Protein AF-A0ABD5DJK1-F1 (afdb_monomer)

Nearest PDB structures (foldseek):
  5ks8-assembly1_D  TM=3.970E-01  e=8.152E-02  Methylobacillus flagellatus KT
  5ks8-assembly1_C  TM=3.838E-01  e=1.488E-01  Methylobacillus flagellatus KT

Solvent-accessible surface area (backbone atoms only — not comparable to full-atom values): 5470 Å² total; per-residue (Å²): 95,77,94,74,72,41,76,74,57,96,63,48,65,60,57,51,48,39,29,70,78,30,62,70,63,29,47,55,44,51,71,35,71,90,38,71,86,80,48,78,75,77,85,68,81,65,71,84,64,82,70,76,77,73,84,63,84,78,81,68,46,78,44,78,46,75,55,96,92,41,80,43,80,44,75,50,68,89,85,84,132

Foldseek 3Di:
DVVLPQDADPPNVVLVVQCVVPVVVSVVCSSCVVPCVVDDPDPDPPPCPPPPPPCPPPPQDFDWDDDPNDTDTDGDDDDDD

Radius of gyration: 19.76 Å; Cα contacts (8 Å, |Δi|>4): 52; chains: 1; bounding box: 44×35×43 Å

Organism: Acinetobacter baumannii (NCBI:txid470)

Structure (mmCIF, N/CA/C/O backbone):
data_AF-A0ABD5DJK1-F1
#
_entry.id   AF-A0ABD5DJK1-F1
#
loop_
_atom_site.group_PDB
_atom_site.id
_atom_site.type_symbol
_atom_site.label_atom_id
_atom_site.label_alt_id
_atom_site.label_comp_id
_atom_site.label_asym_id
_atom_site.label_entity_id
_atom_site.label_seq_id
_atom_site.pdbx_PDB_ins_code
_atom_site.Cartn_x
_atom_site.Cartn_y
_atom_site.Cartn_z
_atom_site.occupancy
_atom_site.B_iso_or_equiv
_atom_site.auth_seq_id
_atom_site.auth_comp_id
_atom_site.auth_asym_id
_atom_site.auth_atom_id
_atom_site.pdbx_PDB_model_num
ATOM 1 N N . ALA A 1 1 ? -5.776 9.081 8.828 1.00 56.34 1 ALA A N 1
ATOM 2 C CA . ALA A 1 1 ? -6.757 8.177 8.184 1.00 56.34 1 ALA A CA 1
ATOM 3 C C . ALA A 1 1 ? -7.877 8.965 7.497 1.00 56.34 1 ALA A C 1
ATOM 5 O O . ALA A 1 1 ? -8.003 8.849 6.286 1.00 56.34 1 ALA A O 1
ATOM 6 N N . GLN A 1 2 ? -8.610 9.837 8.207 1.00 46.50 2 GLN A N 1
ATOM 7 C CA . GLN A 1 2 ? -9.665 10.662 7.586 1.00 46.50 2 GLN A CA 1
ATOM 8 C C . GLN A 1 2 ? -9.137 11.744 6.627 1.00 46.50 2 GLN A C 1
ATOM 10 O O . GLN A 1 2 ? -9.759 11.981 5.600 1.00 46.50 2 GLN A O 1
ATOM 15 N N . GLU A 1 3 ? -7.956 12.323 6.878 1.00 55.94 3 GLU A N 1
ATOM 16 C CA . GLU A 1 3 ? -7.374 13.367 6.006 1.00 55.94 3 GLU A CA 1
ATOM 17 C C . GLU A 1 3 ? -7.010 12.900 4.586 1.00 55.94 3 GLU A C 1
ATOM 19 O O . GLU A 1 3 ? -6.772 13.726 3.712 1.00 55.94 3 GLU A O 1
ATOM 24 N N . LYS A 1 4 ? -6.983 11.584 4.337 1.00 59.78 4 LYS A N 1
ATOM 25 C CA . LYS A 1 4 ? -6.687 11.000 3.020 1.00 59.78 4 LYS A CA 1
ATOM 26 C C . LYS A 1 4 ? -7.819 10.141 2.447 1.00 59.78 4 LYS A C 1
ATOM 28 O O . LYS A 1 4 ? -7.614 9.465 1.448 1.00 59.78 4 LYS A O 1
ATOM 33 N N . GLY A 1 5 ? -8.996 10.128 3.080 1.00 67.00 5 GLY A N 1
ATOM 34 C CA . GLY A 1 5 ? -10.122 9.296 2.630 1.00 67.00 5 GLY A CA 1
ATOM 35 C C . GLY A 1 5 ? -9.860 7.785 2.704 1.00 67.00 5 GLY A C 1
ATOM 36 O O . GLY A 1 5 ? -10.492 7.016 1.985 1.00 67.00 5 GLY A O 1
ATOM 37 N N . ILE A 1 6 ? -8.926 7.349 3.555 1.00 75.00 6 ILE A N 1
ATOM 38 C CA . ILE A 1 6 ? -8.578 5.933 3.700 1.00 75.00 6 ILE A CA 1
ATOM 39 C C . ILE A 1 6 ? -9.689 5.243 4.492 1.00 75.00 6 ILE A C 1
ATOM 41 O O . ILE A 1 6 ? -9.926 5.573 5.657 1.00 75.00 6 ILE A O 1
ATOM 45 N N . THR A 1 7 ? -10.354 4.278 3.858 1.00 80.25 7 THR A N 1
ATOM 46 C CA . THR A 1 7 ? -11.324 3.406 4.529 1.00 80.25 7 THR A CA 1
ATOM 47 C C . THR A 1 7 ? -10.555 2.342 5.301 1.00 80.25 7 THR A C 1
ATOM 49 O O . THR A 1 7 ? -9.823 1.557 4.700 1.00 80.25 7 THR A O 1
ATOM 52 N N . LEU A 1 8 ? -10.687 2.353 6.629 1.00 83.00 8 LEU A N 1
ATOM 53 C CA . LEU A 1 8 ? -10.092 1.328 7.486 1.00 83.00 8 LEU A CA 1
ATOM 54 C C . LEU A 1 8 ? -10.880 0.021 7.374 1.00 83.00 8 LEU A C 1
ATOM 56 O O . LEU A 1 8 ? -12.096 0.033 7.173 1.00 83.00 8 LEU A O 1
ATOM 60 N N . ALA A 1 9 ? -10.182 -1.098 7.530 1.00 83.12 9 ALA A N 1
ATOM 61 C CA . ALA A 1 9 ? -10.797 -2.408 7.661 1.00 83.12 9 ALA A CA 1
ATOM 62 C C . ALA A 1 9 ? -11.651 -2.501 8.940 1.00 83.12 9 ALA A C 1
ATOM 64 O O . ALA A 1 9 ? -11.447 -1.758 9.902 1.00 83.12 9 ALA A O 1
ATOM 65 N N . GLU A 1 10 ? -12.575 -3.467 8.971 1.00 83.62 10 GLU A N 1
ATOM 66 C CA . GLU A 1 10 ? -13.392 -3.777 10.156 1.00 83.62 10 GLU A C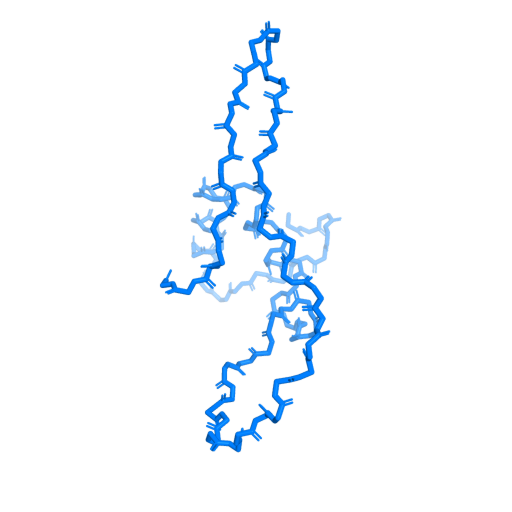A 1
ATOM 67 C C . GLU A 1 10 ? -12.511 -4.042 11.392 1.00 83.62 10 GLU A C 1
ATOM 69 O O . GLU A 1 10 ? -12.773 -3.529 12.479 1.00 83.62 10 GLU A O 1
ATOM 74 N N . ASN A 1 11 ? -11.384 -4.732 11.187 1.00 85.19 11 ASN A N 1
ATOM 75 C CA . ASN A 1 11 ? -10.317 -4.880 12.171 1.00 85.19 11 ASN A CA 1
ATOM 76 C C . ASN A 1 11 ? -9.240 -3.806 11.974 1.00 85.19 11 ASN A C 1
ATOM 78 O O . ASN A 1 11 ? -8.172 -4.059 11.419 1.00 85.19 11 ASN A O 1
ATOM 82 N N . ALA A 1 12 ? -9.496 -2.597 12.473 1.00 87.06 12 ALA A N 1
ATOM 83 C CA . ALA A 1 12 ? -8.583 -1.458 12.331 1.00 87.06 12 ALA A CA 1
ATOM 84 C C . ALA A 1 12 ? -7.170 -1.684 12.924 1.00 87.06 12 ALA A C 1
ATOM 86 O O . ALA A 1 12 ? -6.238 -0.958 12.579 1.00 87.06 12 ALA A O 1
ATOM 87 N N . ILE A 1 13 ? -6.993 -2.682 13.802 1.00 90.25 13 ILE A N 1
ATOM 88 C CA . ILE A 1 13 ? -5.689 -3.039 14.388 1.00 90.25 13 ILE A CA 1
ATOM 89 C C . ILE A 1 13 ? -4.705 -3.480 13.297 1.00 90.25 13 ILE A C 1
ATOM 91 O O . ILE A 1 13 ? -3.546 -3.071 13.335 1.00 90.25 13 ILE A O 1
ATOM 95 N N . ASP A 1 14 ? -5.158 -4.235 12.298 1.00 89.25 14 ASP A N 1
ATOM 96 C CA . ASP A 1 14 ? -4.287 -4.753 11.238 1.00 89.25 14 ASP A CA 1
ATOM 97 C C . ASP A 1 14 ? -3.750 -3.626 10.343 1.00 89.25 14 ASP A C 1
ATOM 99 O O . ASP A 1 14 ? -2.587 -3.638 9.936 1.00 89.25 14 ASP A O 1
ATOM 103 N N . ASP A 1 15 ? -4.562 -2.598 10.090 1.00 89.62 15 ASP A N 1
ATOM 104 C CA . ASP A 1 15 ? -4.153 -1.420 9.320 1.00 89.62 15 ASP A CA 1
ATOM 105 C C . ASP A 1 15 ? -3.152 -0.556 10.105 1.00 89.62 15 ASP A C 1
ATOM 107 O O . ASP A 1 15 ? -2.172 -0.063 9.539 1.00 89.62 15 ASP A O 1
ATOM 111 N N . VAL A 1 16 ? -3.350 -0.415 11.422 1.00 91.50 16 VAL A N 1
ATOM 112 C CA . VAL A 1 16 ? -2.387 0.263 12.306 1.00 91.50 16 VAL A CA 1
ATOM 113 C C . VAL A 1 16 ? -1.063 -0.496 12.336 1.00 91.50 16 VAL A C 1
ATOM 115 O O . VAL A 1 16 ? -0.012 0.127 12.201 1.00 91.50 16 VAL A O 1
ATOM 118 N N . LEU A 1 17 ? -1.096 -1.827 12.453 1.00 94.19 17 LEU A N 1
ATOM 119 C CA . LEU A 1 17 ? 0.105 -2.661 12.390 1.00 94.19 17 LEU A CA 1
ATOM 120 C C . LEU A 1 17 ? 0.796 -2.546 11.026 1.00 94.19 17 LEU A C 1
ATOM 122 O O . LEU A 1 17 ? 2.013 -2.402 10.974 1.00 94.19 17 LEU A O 1
ATOM 126 N N . THR A 1 18 ? 0.040 -2.517 9.928 1.00 90.88 18 THR A N 1
ATOM 127 C CA . THR A 1 18 ? 0.582 -2.366 8.569 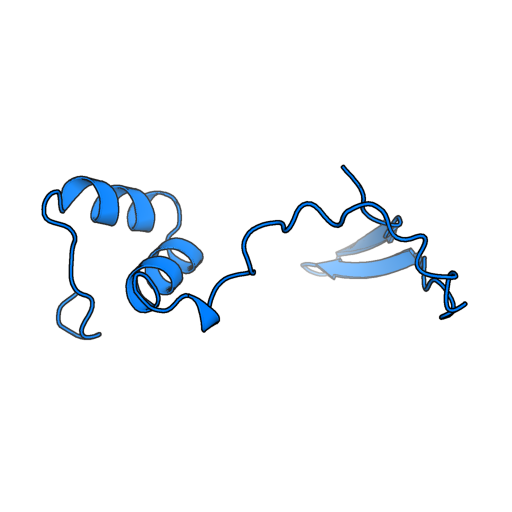1.00 90.88 18 THR A CA 1
ATOM 128 C C . THR A 1 18 ? 1.351 -1.054 8.408 1.00 90.88 18 THR A C 1
ATOM 130 O O . THR A 1 18 ? 2.471 -1.049 7.897 1.00 90.88 18 THR A O 1
ATOM 133 N N . VAL A 1 19 ? 0.793 0.062 8.887 1.00 91.81 19 VAL A N 1
ATOM 134 C CA . VAL A 1 19 ? 1.466 1.370 8.833 1.00 91.81 19 VAL A CA 1
ATOM 135 C C . VAL A 1 19 ? 2.608 1.460 9.848 1.00 91.81 19 VAL A C 1
ATOM 137 O O . VAL A 1 19 ? 3.626 2.080 9.556 1.00 91.81 19 VAL A O 1
ATOM 140 N N . ALA A 1 20 ? 2.487 0.833 11.020 1.00 92.31 20 ALA A N 1
ATOM 141 C CA . ALA A 1 20 ? 3.546 0.833 12.029 1.00 92.31 20 ALA A CA 1
ATOM 142 C C . ALA A 1 20 ? 4.785 0.050 11.569 1.00 92.31 20 ALA A C 1
ATOM 144 O O . ALA A 1 20 ? 5.910 0.505 11.771 1.00 92.31 20 ALA A O 1
ATOM 145 N N . LEU A 1 21 ? 4.580 -1.106 10.934 1.00 93.81 21 LEU A N 1
ATOM 146 C CA . LEU A 1 21 ? 5.657 -1.955 10.426 1.00 93.81 21 LEU A CA 1
ATOM 147 C C . LEU A 1 21 ? 6.238 -1.422 9.112 1.00 93.81 21 LEU A C 1
ATOM 149 O O . LEU A 1 21 ? 7.436 -1.559 8.869 1.00 93.81 21 LEU A O 1
ATOM 153 N N . PHE A 1 22 ? 5.413 -0.774 8.285 1.00 91.62 22 PHE A N 1
ATOM 154 C CA . PHE A 1 22 ? 5.812 -0.245 6.982 1.00 91.62 22 PHE A CA 1
ATOM 155 C C . PHE A 1 22 ? 5.256 1.173 6.774 1.00 91.62 22 PHE A C 1
ATOM 157 O O . PHE A 1 22 ? 4.255 1.350 6.084 1.00 91.62 22 PHE A O 1
ATOM 164 N N . PRO A 1 23 ? 5.910 2.225 7.294 1.00 84.50 23 PRO A N 1
ATOM 165 C CA . PRO A 1 23 ? 5.329 3.571 7.314 1.00 84.50 23 PRO A CA 1
ATOM 166 C C . PRO A 1 23 ? 4.993 4.147 5.934 1.00 84.50 23 PRO A C 1
ATOM 168 O O . PRO A 1 23 ? 3.902 4.670 5.720 1.00 84.50 23 PRO A O 1
ATOM 171 N N . GLN A 1 24 ? 5.920 4.042 4.976 1.00 86.31 24 GLN A N 1
ATOM 172 C CA . GLN A 1 24 ? 5.719 4.542 3.610 1.00 86.31 24 GLN A CA 1
ATOM 173 C C . GLN A 1 24 ? 4.949 3.545 2.722 1.00 86.31 24 GLN A C 1
ATOM 175 O O . GLN A 1 24 ? 3.976 3.959 2.086 1.00 86.31 24 GLN A O 1
ATOM 180 N N . PRO A 1 25 ? 5.322 2.248 2.667 1.00 89.25 25 PRO A N 1
ATOM 181 C CA . PRO A 1 25 ? 4.612 1.276 1.835 1.00 89.25 25 PRO A CA 1
ATOM 182 C C . PRO A 1 25 ? 3.208 0.968 2.360 1.00 89.25 25 PRO A C 1
ATOM 184 O O . PRO A 1 25 ? 2.269 0.896 1.577 1.00 89.25 25 PRO A O 1
ATOM 187 N N . GLY A 1 26 ? 3.043 0.848 3.678 1.00 89.81 26 GLY A N 1
ATOM 188 C CA . GLY A 1 26 ? 1.769 0.559 4.329 1.00 89.81 26 GLY A CA 1
ATOM 189 C C . GLY A 1 26 ? 0.753 1.680 4.146 1.00 89.81 26 GLY A C 1
ATOM 190 O O . GLY A 1 26 ? -0.403 1.407 3.840 1.00 89.81 26 GLY A O 1
ATOM 191 N N . LEU A 1 27 ? 1.173 2.949 4.221 1.00 89.75 27 LEU A N 1
ATOM 192 C CA . LEU A 1 27 ? 0.271 4.064 3.919 1.00 89.75 27 LEU A CA 1
ATOM 193 C C . LEU A 1 27 ? -0.209 4.023 2.459 1.00 89.75 27 LEU A C 1
ATOM 195 O O . LEU A 1 27 ? -1.410 4.115 2.213 1.00 89.75 27 LEU A O 1
ATOM 199 N N . LYS A 1 28 ? 0.706 3.818 1.500 1.00 88.75 28 LYS A N 1
ATOM 200 C CA . LYS A 1 28 ? 0.359 3.674 0.073 1.00 88.75 28 LYS A CA 1
ATOM 201 C C . LYS A 1 28 ? -0.525 2.456 -0.197 1.00 88.75 28 LYS A C 1
ATOM 203 O O . LYS A 1 28 ? -1.399 2.519 -1.057 1.00 88.75 28 LYS A O 1
ATOM 208 N N . PHE A 1 29 ? -0.310 1.363 0.531 1.00 90.69 29 PHE A N 1
ATOM 209 C CA . PHE A 1 29 ? -1.138 0.165 0.459 1.00 90.69 29 PHE A CA 1
ATOM 210 C C . PHE A 1 29 ? -2.574 0.463 0.897 1.00 90.69 29 PHE A C 1
ATOM 212 O O . PHE A 1 29 ? -3.510 0.127 0.177 1.00 90.69 29 PHE A O 1
ATOM 219 N N . LEU A 1 30 ? -2.761 1.154 2.026 1.00 91.00 30 LEU A N 1
ATOM 220 C CA . LEU A 1 30 ? -4.096 1.515 2.506 1.00 91.00 30 LEU A CA 1
ATOM 221 C C . LEU A 1 30 ? -4.812 2.504 1.576 1.00 91.00 30 LEU A C 1
ATOM 223 O O . LEU A 1 30 ? -6.011 2.362 1.353 1.00 91.00 30 LEU A O 1
ATOM 227 N N . GLU A 1 31 ? -4.086 3.457 0.984 1.00 90.06 31 GLU A N 1
ATOM 228 C CA . GLU A 1 31 ? -4.627 4.363 -0.043 1.00 90.06 31 GLU A CA 1
ATOM 229 C C . GLU A 1 31 ? -5.137 3.606 -1.283 1.00 90.06 31 GLU A C 1
ATOM 231 O O . GLU A 1 31 ? -6.097 4.036 -1.919 1.00 90.06 31 GLU A O 1
ATOM 236 N N . ASN A 1 32 ? -4.531 2.461 -1.608 1.00 90.19 32 ASN A N 1
ATOM 237 C CA . ASN A 1 32 ? -4.836 1.680 -2.806 1.00 90.19 32 ASN A CA 1
ATOM 238 C C . ASN A 1 32 ? -5.568 0.361 -2.527 1.00 90.19 32 ASN A C 1
ATOM 240 O O . ASN A 1 32 ? -5.755 -0.423 -3.450 1.00 90.19 32 ASN A O 1
ATOM 244 N N . ARG A 1 33 ? -6.036 0.105 -1.298 1.00 87.88 33 ARG A N 1
ATOM 245 C CA . ARG A 1 33 ? -6.544 -1.209 -0.849 1.00 87.88 33 ARG A CA 1
ATOM 246 C C . ARG A 1 33 ? -7.610 -1.840 -1.755 1.00 87.88 33 ARG A C 1
ATOM 248 O O . ARG A 1 33 ? -7.662 -3.058 -1.892 1.00 87.88 33 ARG A O 1
ATOM 255 N N . HIS A 1 34 ? -8.460 -1.021 -2.370 1.00 85.62 34 HIS A N 1
ATOM 256 C CA . HIS A 1 34 ? -9.533 -1.460 -3.273 1.00 85.62 34 HIS A CA 1
ATOM 257 C C . HIS A 1 34 ? -9.265 -1.106 -4.744 1.00 85.62 34 HIS A C 1
ATOM 259 O O . HIS A 1 34 ? -10.176 -1.130 -5.568 1.00 85.6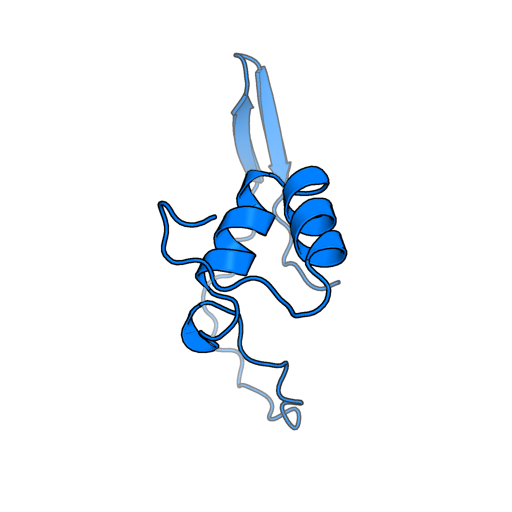2 34 HIS A O 1
ATOM 265 N N . ASN A 1 35 ? -8.018 -0.772 -5.074 1.00 85.88 35 ASN A N 1
ATOM 266 C CA . ASN A 1 35 ? -7.567 -0.392 -6.402 1.00 85.88 35 ASN A CA 1
ATOM 267 C C . ASN A 1 35 ? -6.602 -1.457 -6.962 1.00 85.88 35 ASN A C 1
ATOM 269 O O . ASN A 1 35 ? -5.386 -1.305 -6.839 1.00 85.88 35 ASN A O 1
ATOM 273 N N . PRO A 1 36 ? -7.106 -2.528 -7.605 1.00 84.62 36 PRO A N 1
ATOM 274 C CA . PRO A 1 36 ? -6.254 -3.582 -8.159 1.00 84.62 36 PRO A CA 1
ATOM 275 C C . PRO A 1 36 ? -5.277 -3.076 -9.233 1.00 84.62 36 PRO A C 1
ATOM 277 O O . PRO A 1 36 ? -4.252 -3.705 -9.447 1.00 84.62 36 PRO A O 1
ATOM 280 N N . ALA A 1 37 ? -5.546 -1.932 -9.878 1.00 86.75 37 ALA A N 1
ATOM 281 C CA . ALA A 1 37 ? -4.647 -1.344 -10.874 1.00 86.75 37 ALA A CA 1
ATOM 282 C C . ALA A 1 37 ? -3.398 -0.673 -10.268 1.00 86.75 37 ALA A C 1
ATOM 284 O O . ALA A 1 37 ? -2.455 -0.374 -10.995 1.00 86.75 37 ALA A O 1
ATOM 285 N N . ALA A 1 38 ? -3.386 -0.410 -8.958 1.00 88.06 38 ALA A N 1
ATOM 286 C CA . ALA A 1 38 ? -2.212 0.100 -8.248 1.00 88.06 38 ALA A CA 1
ATOM 287 C C . ALA A 1 38 ? -1.278 -1.013 -7.748 1.00 88.06 38 ALA A C 1
ATOM 289 O O . ALA A 1 38 ? -0.222 -0.716 -7.188 1.00 88.06 38 ALA A O 1
ATOM 290 N N . PHE A 1 39 ? -1.667 -2.274 -7.942 1.00 88.75 39 PHE A N 1
ATOM 291 C CA . PHE A 1 39 ? -0.876 -3.444 -7.596 1.00 88.75 39 PHE A CA 1
ATOM 292 C C . PHE A 1 39 ? -0.448 -4.192 -8.849 1.00 88.75 39 PHE A C 1
ATOM 294 O O . PHE A 1 39 ? -0.990 -4.009 -9.941 1.00 88.75 39 PHE A O 1
ATOM 301 N N . GLU A 1 40 ? 0.542 -5.055 -8.673 1.00 85.81 40 GLU A N 1
ATOM 302 C CA . GLU A 1 40 ? 0.903 -6.004 -9.709 1.00 85.81 40 GLU A CA 1
ATOM 303 C C . GLU A 1 40 ? -0.259 -6.981 -9.948 1.00 85.81 40 GLU A C 1
ATOM 305 O O . GLU A 1 40 ? -0.987 -7.330 -9.008 1.00 85.81 40 GLU A O 1
ATOM 310 N N . PRO A 1 41 ? -0.473 -7.415 -11.202 1.00 84.00 41 PRO A N 1
ATOM 311 C CA . PRO A 1 41 ? -1.465 -8.434 -11.487 1.00 84.00 41 PRO A CA 1
ATOM 312 C C . PRO A 1 41 ? -1.108 -9.714 -10.734 1.00 84.00 41 PRO A C 1
ATOM 314 O O . PRO A 1 41 ? 0.065 -10.041 -10.551 1.00 84.00 41 PRO A O 1
ATOM 317 N N . VAL A 1 42 ? -2.134 -10.464 -10.326 1.00 79.38 42 VAL A N 1
ATOM 318 C CA . VAL A 1 42 ? -1.913 -11.809 -9.787 1.00 79.38 42 VAL A CA 1
ATOM 319 C C . VAL A 1 42 ? -1.055 -12.593 -10.777 1.00 79.38 42 VAL A C 1
ATOM 321 O O . VAL A 1 42 ? -1.331 -12.499 -11.979 1.00 79.38 42 VAL A O 1
ATOM 324 N N . PRO A 1 43 ? -0.041 -13.346 -10.308 1.00 80.56 43 PRO A N 1
ATOM 325 C CA . PRO A 1 43 ? 0.728 -14.216 -11.175 1.00 80.56 43 PRO A CA 1
ATOM 326 C C . PRO A 1 43 ? -0.250 -15.093 -11.943 1.00 80.56 43 PRO A C 1
ATOM 328 O O . PRO A 1 43 ? -0.907 -15.976 -11.385 1.00 80.56 43 PRO A O 1
ATOM 331 N N . GLN A 1 44 ? -0.419 -14.796 -13.226 1.00 73.81 44 GLN A N 1
ATOM 332 C CA . GLN A 1 44 ? -1.078 -15.728 -14.103 1.00 73.81 44 GLN A CA 1
ATOM 333 C C . GLN A 1 44 ? -0.078 -16.863 -14.219 1.00 73.81 44 GLN A C 1
ATOM 335 O O . GLN A 1 44 ? 1.089 -16.627 -14.527 1.00 73.81 44 GLN A O 1
ATOM 340 N N . ALA A 1 45 ? -0.510 -18.088 -13.925 1.00 65.56 45 ALA A N 1
ATOM 341 C CA . ALA A 1 45 ? 0.180 -19.230 -14.480 1.00 65.56 45 ALA A CA 1
ATOM 342 C C . ALA A 1 45 ? 0.086 -19.035 -15.993 1.00 65.56 45 ALA A C 1
ATOM 344 O O . ALA A 1 45 ? -0.906 -19.411 -16.618 1.00 65.56 45 ALA A O 1
ATOM 345 N N . GLU A 1 46 ? 1.076 -18.358 -16.574 1.00 58.00 46 GLU A N 1
ATOM 346 C CA . GLU A 1 46 ? 1.412 -18.543 -17.962 1.00 58.00 46 GLU A CA 1
ATOM 347 C C . GLU A 1 46 ? 1.473 -20.059 -18.085 1.00 58.00 46 GLU A C 1
ATOM 349 O O . GLU A 1 46 ? 2.371 -20.716 -17.555 1.00 58.00 46 GLU A O 1
ATOM 354 N N . ALA A 1 47 ? 0.474 -20.652 -18.749 1.00 53.25 47 ALA A N 1
ATOM 355 C CA . ALA A 1 47 ? 0.789 -21.820 -19.543 1.00 53.25 47 ALA A CA 1
ATOM 356 C C . ALA A 1 47 ? 2.062 -21.392 -20.254 1.00 53.25 47 ALA A C 1
ATOM 358 O O . ALA A 1 47 ? 2.003 -20.373 -20.942 1.00 53.25 47 ALA A O 1
ATOM 359 N N . ALA A 1 48 ? 3.186 -22.037 -19.931 1.00 52.50 48 ALA A N 1
ATOM 360 C CA . ALA A 1 48 ? 4.500 -21.700 -20.439 1.00 52.50 48 ALA A CA 1
ATOM 361 C C . ALA A 1 48 ? 4.442 -21.812 -21.963 1.00 52.50 48 ALA A C 1
ATOM 363 O O . ALA A 1 48 ? 4.794 -22.825 -22.558 1.00 52.50 48 ALA A O 1
ATOM 364 N N . GLN A 1 49 ? 3.885 -20.794 -22.601 1.00 53.53 49 GLN A N 1
ATOM 365 C CA . GLN A 1 49 ? 3.982 -20.574 -24.010 1.00 53.53 49 GLN A CA 1
ATOM 366 C C . GLN A 1 49 ? 5.405 -20.074 -24.130 1.00 53.53 49 GLN A C 1
ATOM 368 O O . GLN A 1 49 ? 5.745 -19.085 -23.475 1.00 53.53 49 GLN A O 1
ATOM 373 N N . PRO A 1 50 ? 6.271 -20.788 -24.859 1.00 45.19 50 PRO A N 1
ATOM 374 C CA . PRO A 1 50 ? 7.616 -20.316 -25.075 1.00 45.19 50 PRO A CA 1
ATOM 375 C C . PRO A 1 50 ? 7.482 -18.967 -25.771 1.00 45.19 50 PRO A C 1
ATOM 377 O O . PRO A 1 50 ? 7.213 -18.896 -26.970 1.00 45.19 50 PRO A O 1
ATOM 380 N N . VAL A 1 51 ? 7.626 -17.885 -25.005 1.00 48.97 51 VAL A N 1
ATOM 381 C CA . VAL A 1 51 ? 7.896 -16.579 -25.570 1.00 48.97 51 VAL A CA 1
ATOM 382 C C . VAL A 1 51 ? 9.205 -16.776 -26.309 1.00 48.97 51 VAL A C 1
ATOM 384 O O . VAL A 1 51 ? 10.251 -17.026 -25.707 1.00 48.97 51 VAL A O 1
ATOM 387 N N . ALA A 1 52 ? 9.133 -16.792 -27.641 1.00 51.19 52 ALA A N 1
ATOM 388 C CA . ALA A 1 52 ? 10.324 -16.691 -28.456 1.00 51.19 52 ALA A CA 1
ATOM 389 C C . ALA A 1 52 ? 11.064 -15.470 -27.921 1.00 51.19 52 ALA A C 1
ATOM 391 O O . ALA A 1 52 ? 10.528 -14.361 -27.952 1.00 51.19 52 ALA A O 1
ATOM 392 N N . LYS A 1 53 ? 12.224 -15.726 -27.313 1.00 46.34 53 LYS A N 1
ATOM 393 C CA . LYS A 1 53 ? 13.072 -14.745 -26.653 1.00 46.34 53 LYS A CA 1
ATOM 394 C C . LYS A 1 53 ? 13.289 -13.617 -27.652 1.00 46.34 53 LYS A C 1
ATOM 396 O O . LYS A 1 53 ? 14.096 -13.749 -28.566 1.00 46.34 53 LYS A O 1
ATOM 401 N N . ALA A 1 54 ? 12.526 -12.536 -27.528 1.00 50.25 54 ALA A N 1
ATOM 402 C CA . ALA A 1 54 ? 12.877 -11.312 -28.207 1.00 50.25 54 ALA A CA 1
ATOM 403 C C . ALA A 1 54 ? 14.198 -10.913 -27.560 1.00 50.25 54 ALA A C 1
ATOM 405 O O . ALA A 1 54 ? 14.235 -10.601 -26.369 1.00 50.25 54 ALA A O 1
ATOM 406 N N . GLU A 1 55 ? 15.286 -11.036 -28.316 1.00 48.75 55 GLU A N 1
ATOM 407 C CA . GLU A 1 55 ? 16.622 -10.597 -27.936 1.00 48.75 55 GLU A CA 1
ATOM 408 C C . GLU A 1 55 ? 16.600 -9.075 -27.754 1.00 48.75 55 GLU A C 1
ATOM 410 O O . GLU A 1 55 ? 17.063 -8.303 -28.587 1.00 48.75 55 GLU A O 1
ATOM 415 N N . LYS A 1 56 ? 16.014 -8.610 -26.653 1.00 51.09 56 LYS A N 1
ATOM 416 C CA . LYS A 1 56 ? 16.334 -7.302 -26.113 1.00 51.09 56 LYS A CA 1
ATOM 417 C C . LYS A 1 56 ? 17.689 -7.479 -25.430 1.00 51.09 56 LYS A C 1
ATOM 419 O O . LYS A 1 56 ? 17.831 -8.441 -24.672 1.00 51.09 56 LYS A O 1
ATOM 424 N N . PRO A 1 57 ? 18.694 -6.626 -25.694 1.00 44.50 57 PRO A N 1
ATOM 425 C CA . PRO A 1 57 ? 19.989 -6.763 -25.047 1.00 44.50 57 PRO A CA 1
ATOM 426 C C . PRO A 1 57 ? 19.776 -6.783 -23.535 1.00 44.50 57 PRO A C 1
ATOM 428 O O . 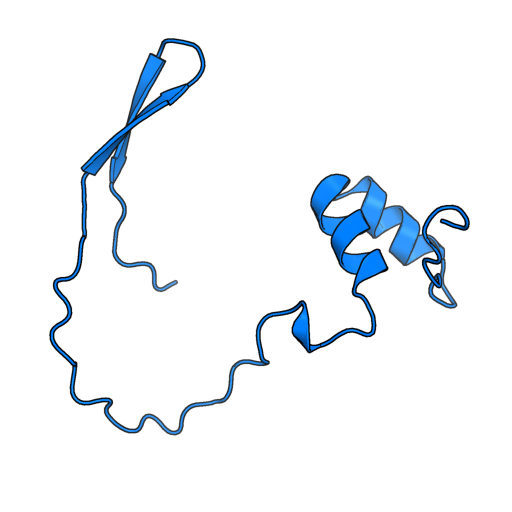PRO A 1 57 ? 19.257 -5.820 -22.968 1.00 44.50 57 PRO A O 1
ATOM 431 N N . ALA A 1 58 ? 20.115 -7.904 -22.901 1.00 50.00 58 ALA A N 1
ATOM 432 C CA . ALA A 1 58 ? 20.104 -8.024 -21.457 1.00 50.00 58 ALA A CA 1
ATOM 433 C C . ALA A 1 58 ? 21.150 -7.045 -20.919 1.00 50.00 58 ALA A C 1
ATOM 435 O O . ALA A 1 58 ? 22.352 -7.268 -21.061 1.00 50.00 58 ALA A O 1
ATOM 436 N N . ALA A 1 59 ? 20.709 -5.928 -20.348 1.00 56.47 59 ALA A N 1
ATOM 437 C CA . ALA A 1 59 ? 21.606 -4.976 -19.713 1.00 56.47 59 ALA A CA 1
ATOM 438 C C . ALA A 1 59 ? 21.939 -5.461 -18.294 1.00 56.47 59 ALA A C 1
ATOM 440 O O . ALA A 1 59 ? 21.607 -4.816 -17.305 1.00 56.47 59 ALA A O 1
ATOM 441 N N . SER A 1 60 ? 22.589 -6.623 -18.191 1.00 58.28 60 SER A N 1
ATOM 442 C CA . SER A 1 60 ? 23.335 -6.967 -16.984 1.00 58.28 60 SER A CA 1
ATOM 443 C C . SER A 1 60 ? 24.509 -5.997 -16.893 1.00 58.28 60 SER A C 1
ATOM 445 O O . SER A 1 60 ? 25.339 -5.941 -17.804 1.00 58.28 60 SER A O 1
ATOM 447 N N . GLY A 1 61 ? 24.558 -5.211 -15.825 1.00 65.00 61 GLY A N 1
ATOM 448 C CA . GLY A 1 61 ? 25.517 -4.126 -15.682 1.00 65.00 61 GLY A CA 1
ATOM 449 C C . GLY A 1 61 ? 26.055 -4.045 -14.266 1.00 65.00 61 GLY A C 1
ATOM 450 O O . GLY A 1 61 ? 25.368 -4.352 -13.289 1.00 65.00 61 GLY A O 1
ATOM 451 N N . VAL A 1 62 ? 27.314 -3.637 -14.164 1.00 71.25 62 VAL A N 1
ATOM 452 C CA . VAL A 1 62 ? 27.911 -3.226 -12.899 1.00 71.25 62 VAL A CA 1
ATOM 453 C C . VAL A 1 62 ? 27.746 -1.715 -12.805 1.00 71.25 62 VAL A C 1
ATOM 455 O O . VAL A 1 62 ? 28.260 -0.988 -13.653 1.00 71.25 62 VAL A O 1
ATOM 458 N N . TYR A 1 63 ? 27.016 -1.254 -11.793 1.00 70.44 63 TYR A N 1
ATOM 459 C CA . TYR A 1 63 ? 26.743 0.161 -11.563 1.00 70.44 63 TYR A CA 1
ATOM 460 C C . TYR A 1 63 ? 27.428 0.608 -10.278 1.00 70.44 63 TYR A C 1
ATOM 462 O O . TYR A 1 63 ? 27.296 -0.037 -9.239 1.00 70.44 63 TYR A O 1
ATOM 470 N N . THR A 1 64 ? 28.148 1.723 -10.339 1.00 70.69 64 THR A N 1
ATOM 471 C CA . THR A 1 64 ? 28.693 2.369 -9.144 1.00 70.69 64 THR A CA 1
ATOM 472 C C . THR A 1 64 ? 27.665 3.365 -8.629 1.00 70.69 64 THR A C 1
ATOM 474 O O . THR A 1 64 ? 27.315 4.308 -9.334 1.00 70.69 64 THR A O 1
ATOM 477 N N . VAL A 1 65 ? 27.167 3.145 -7.416 1.00 75.25 65 VAL A N 1
ATOM 478 C CA . VAL A 1 65 ? 26.208 4.024 -6.741 1.00 75.25 65 VAL A CA 1
ATOM 479 C C . VAL A 1 65 ? 26.923 4.721 -5.593 1.00 75.25 65 VAL A C 1
ATOM 481 O O . VAL A 1 65 ? 27.529 4.062 -4.751 1.00 75.25 65 VAL A O 1
ATOM 484 N N . GLU A 1 66 ? 26.868 6.048 -5.544 1.00 70.56 66 GLU A N 1
ATOM 485 C CA . GLU A 1 66 ? 27.39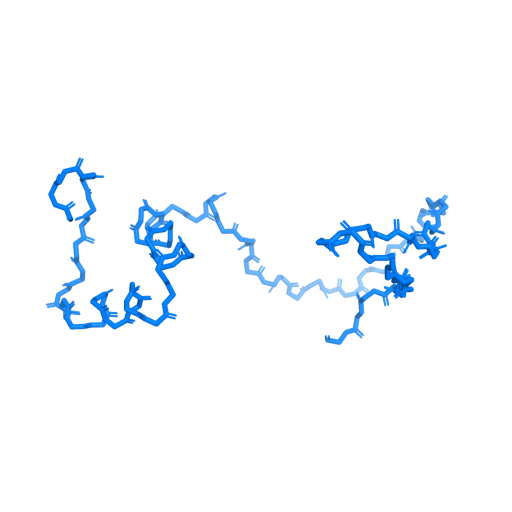5 6.811 -4.413 1.00 70.56 66 GLU A CA 1
ATOM 486 C C . GLU A 1 66 ? 26.312 6.997 -3.349 1.00 70.56 66 GLU A C 1
ATOM 488 O O . GLU A 1 66 ? 25.253 7.566 -3.611 1.00 70.56 66 GLU A O 1
ATOM 493 N N . VAL A 1 67 ? 26.588 6.519 -2.135 1.00 66.62 67 VAL A N 1
ATOM 494 C CA . VAL A 1 67 ? 25.730 6.694 -0.960 1.00 66.62 67 VAL A CA 1
ATOM 495 C C . VAL A 1 67 ? 26.584 7.307 0.145 1.00 66.62 67 VAL A C 1
ATOM 497 O O . VAL A 1 67 ? 27.631 6.768 0.497 1.00 66.62 67 VAL A O 1
ATOM 500 N N . GLU A 1 68 ? 26.168 8.470 0.653 1.00 65.00 68 GLU A N 1
ATOM 501 C CA . GLU A 1 68 ? 26.863 9.201 1.730 1.00 65.00 68 GLU A CA 1
ATOM 502 C C . GLU A 1 68 ? 28.363 9.457 1.455 1.00 65.00 68 GLU A C 1
ATOM 504 O O . GLU A 1 68 ? 29.209 9.369 2.344 1.00 65.00 68 GLU A O 1
ATOM 509 N N . GLY A 1 69 ? 28.717 9.756 0.199 1.00 75.94 69 GLY A N 1
ATOM 510 C CA . GLY A 1 69 ? 30.103 10.024 -0.210 1.00 75.94 69 GLY A CA 1
ATOM 511 C C . GLY A 1 69 ? 30.991 8.778 -0.320 1.00 75.94 69 GLY A C 1
ATOM 512 O O . GLY A 1 69 ? 32.201 8.904 -0.502 1.00 75.94 69 GLY A O 1
ATOM 513 N N . LYS A 1 70 ? 30.412 7.574 -0.222 1.00 58.44 70 LYS A N 1
ATOM 514 C CA . LYS A 1 70 ? 31.088 6.301 -0.490 1.00 58.44 70 LYS A CA 1
ATOM 515 C C . LYS A 1 70 ? 30.488 5.634 -1.720 1.00 58.44 70 LYS A C 1
ATOM 517 O O . LYS A 1 70 ? 29.274 5.499 -1.842 1.00 58.44 70 LYS A O 1
ATOM 522 N N . ALA A 1 71 ? 31.358 5.207 -2.626 1.00 77.38 71 ALA A N 1
ATOM 523 C CA . ALA A 1 71 ? 30.979 4.505 -3.841 1.00 77.38 71 ALA A CA 1
ATOM 524 C C . ALA A 1 71 ? 30.809 3.001 -3.573 1.00 77.38 71 ALA A C 1
ATOM 526 O O . ALA A 1 71 ? 31.711 2.351 -3.043 1.00 77.38 71 ALA A O 1
ATOM 527 N N .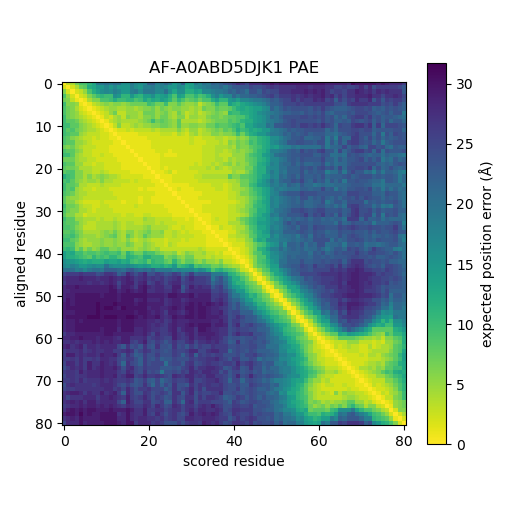 PHE A 1 72 ? 29.668 2.447 -3.978 1.00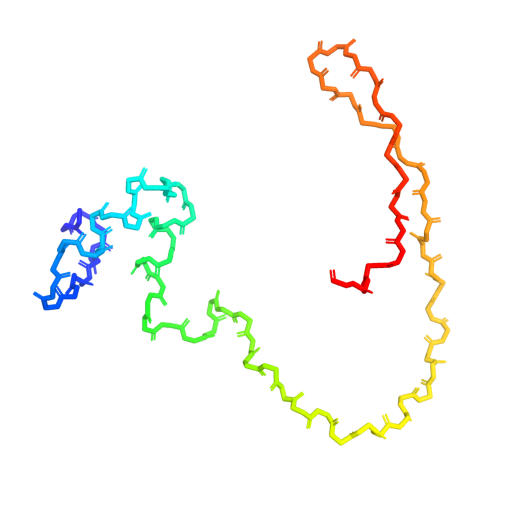 75.38 72 PHE A N 1
ATOM 528 C CA . PHE A 1 72 ? 29.332 1.031 -3.873 1.00 75.38 72 PHE A CA 1
ATOM 529 C C . PHE A 1 72 ? 29.135 0.440 -5.262 1.00 75.38 72 PHE A C 1
ATOM 531 O O . PHE A 1 72 ? 28.386 0.968 -6.081 1.00 75.38 72 PHE A O 1
ATOM 538 N N . VAL A 1 73 ? 29.811 -0.674 -5.525 1.00 72.00 73 VAL A N 1
ATOM 539 C CA . VAL A 1 73 ? 29.724 -1.380 -6.802 1.00 72.00 73 VAL A CA 1
ATOM 540 C C . VAL A 1 73 ? 28.610 -2.414 -6.706 1.00 72.00 73 VAL A C 1
ATOM 542 O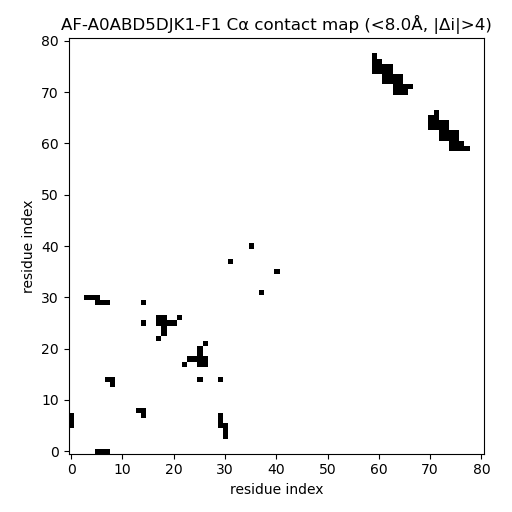 O . VAL A 1 73 ? 28.736 -3.414 -6.002 1.00 72.00 73 VAL A O 1
ATOM 545 N N . VAL A 1 74 ? 27.513 -2.165 -7.414 1.00 77.44 74 VAL A N 1
ATOM 546 C CA . VAL A 1 74 ? 26.338 -3.033 -7.446 1.00 77.44 74 VAL A CA 1
ATOM 547 C C . VAL A 1 74 ? 26.351 -3.827 -8.743 1.00 77.44 74 VAL A C 1
ATOM 549 O O . VAL A 1 74 ? 26.288 -3.268 -9.839 1.00 77.44 74 VAL A O 1
ATOM 552 N N . LYS A 1 75 ? 26.428 -5.154 -8.622 1.00 70.88 75 LYS A N 1
ATOM 553 C CA . LYS A 1 75 ? 26.215 -6.070 -9.742 1.00 70.88 75 LYS A CA 1
ATOM 554 C C . LYS A 1 75 ? 24.731 -6.411 -9.801 1.00 70.88 75 LYS A C 1
ATOM 556 O O . LYS A 1 75 ? 24.243 -7.164 -8.961 1.00 70.88 75 LYS A O 1
ATOM 561 N N . VAL A 1 76 ? 24.030 -5.878 -10.797 1.00 73.06 76 VAL A N 1
ATOM 562 C CA . VAL A 1 76 ? 22.645 -6.271 -11.070 1.00 73.06 76 VAL A CA 1
ATOM 563 C C . VAL A 1 76 ? 22.697 -7.547 -11.904 1.00 73.06 76 VAL A C 1
ATOM 565 O O . VAL A 1 76 ? 23.146 -7.535 -13.052 1.00 73.06 76 VAL A O 1
ATOM 568 N N . SER A 1 77 ? 22.324 -8.663 -11.282 1.00 64.75 77 SER A N 1
ATOM 569 C CA . SER A 1 77 ? 22.139 -9.942 -11.973 1.00 64.75 77 SER A CA 1
ATOM 570 C C . SER A 1 77 ? 20.696 -10.028 -12.465 1.00 64.75 77 SER A C 1
ATOM 572 O O . SER A 1 77 ? 19.823 -9.382 -11.889 1.00 64.75 77 SER A O 1
ATOM 574 N N . ASP A 1 78 ? 20.459 -10.793 -13.529 1.00 66.50 78 ASP A N 1
ATOM 575 C CA . ASP A 1 78 ? 19.107 -11.074 -14.020 1.00 66.50 78 ASP A CA 1
ATOM 576 C C . ASP A 1 78 ? 18.317 -11.749 -12.884 1.00 66.50 78 ASP A C 1
ATOM 578 O O . ASP A 1 78 ? 18.735 -12.790 -12.372 1.00 66.50 78 ASP A O 1
ATOM 582 N N . GLY A 1 79 ? 17.296 -11.065 -12.372 1.00 45.84 79 GLY A N 1
ATOM 583 C CA . GLY A 1 79 ? 16.616 -11.431 -11.134 1.00 45.84 79 GLY A CA 1
ATOM 584 C C . GLY A 1 79 ? 15.550 -12.488 -11.386 1.00 45.84 79 GLY A C 1
ATOM 585 O O . GLY A 1 79 ? 14.550 -12.202 -12.038 1.00 45.84 79 GLY A O 1
ATOM 586 N N . GLY A 1 80 ? 15.761 -13.680 -10.833 1.00 47.06 80 GLY A N 1
ATOM 587 C CA . GLY A 1 80 ? 14.784 -14.760 -10.759 1.00 47.06 80 GLY A CA 1
ATOM 588 C C . GLY A 1 80 ? 15.106 -15.697 -9.595 1.00 47.06 80 GLY A C 1
ATOM 589 O O . GLY A 1 80 ? 15.695 -16.747 -9.830 1.00 47.06 80 GLY A O 1
ATOM 590 N N . ASP A 1 81 ? 14.779 -15.269 -8.371 1.00 37.16 81 ASP A N 1
ATOM 591 C CA . ASP A 1 81 ? 14.326 -16.096 -7.232 1.00 37.16 81 ASP A CA 1
ATOM 592 C C . ASP A 1 81 ? 13.582 -15.191 -6.231 1.00 37.16 81 ASP A C 1
ATOM 594 O O . ASP A 1 81 ? 14.135 -14.111 -5.904 1.00 37.16 81 ASP A O 1
#

Sequence (81 aa):
AQEKGITLAENAIDDVLTVALFPQPGLKFLENRHNPAAFEPVPQAEAAQPVAKAEKPAASGVYTVEVEGKAFVVKVSDGGD

Secondary structure (DSSP, 8-state):
-GGGTPPPPSSHHHHHHHHHH-HHHHHHHHHTTT-GGGSPPP------------------EEEEEEETTEEEEEEE-----
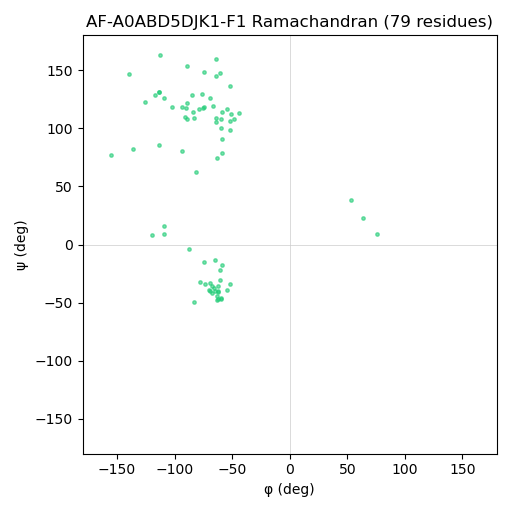
pLDDT: mean 72.96, std 15.98, range [37.16, 94.19]

Mean predicted aligned error: 16.34 Å